Protein AF-A0A7S0UUW9-F1 (afdb_monomer)

Structure (mmCIF, N/CA/C/O backbone):
data_AF-A0A7S0UUW9-F1
#
_entry.id   AF-A0A7S0UUW9-F1
#
loop_
_atom_site.group_PDB
_atom_site.id
_atom_site.type_symbol
_atom_site.label_atom_id
_atom_site.label_alt_id
_atom_site.label_comp_id
_atom_site.label_asym_id
_atom_site.label_entity_id
_atom_site.label_seq_id
_atom_site.pdbx_PDB_ins_code
_atom_site.Cartn_x
_atom_site.Cartn_y
_atom_site.Cartn_z
_atom_site.occupancy
_atom_site.B_iso_or_equiv
_atom_site.auth_seq_id
_atom_site.auth_comp_id
_atom_site.auth_asym_id
_atom_site.auth_atom_id
_atom_site.pdbx_PDB_model_num
ATOM 1 N N . TYR A 1 1 ? 1.544 31.239 4.355 1.00 37.56 1 TYR A N 1
ATOM 2 C CA . TYR A 1 1 ? 2.385 31.680 5.484 1.00 37.56 1 TYR A CA 1
ATOM 3 C C . TYR A 1 1 ? 1.753 31.186 6.772 1.00 37.56 1 TYR A C 1
ATOM 5 O O . TYR A 1 1 ? 0.645 31.608 7.066 1.00 37.56 1 TYR A O 1
ATOM 13 N N . TYR A 1 2 ? 2.418 30.290 7.504 1.00 35.59 2 TYR A N 1
ATOM 14 C CA . TYR A 1 2 ? 2.000 29.888 8.852 1.00 35.59 2 TYR A CA 1
ATOM 15 C C . TYR A 1 2 ? 2.889 30.593 9.877 1.00 35.59 2 TYR A C 1
ATOM 17 O O . TYR A 1 2 ? 4.110 30.599 9.723 1.00 35.59 2 TYR A O 1
ATOM 25 N N . TYR A 1 3 ? 2.282 31.188 10.904 1.00 40.12 3 TYR A N 1
ATOM 26 C CA . TYR A 1 3 ? 3.002 31.758 12.041 1.00 40.12 3 TYR A CA 1
ATOM 27 C C . TYR A 1 3 ? 3.180 30.699 13.131 1.00 40.12 3 TYR A C 1
ATOM 29 O O . TYR A 1 3 ? 2.209 30.091 13.574 1.00 40.12 3 TYR A O 1
ATOM 37 N N . TYR A 1 4 ? 4.419 30.521 13.588 1.00 29.88 4 TYR A N 1
ATOM 38 C CA . TYR A 1 4 ? 4.715 29.851 14.853 1.00 29.88 4 TYR A CA 1
ATOM 39 C C . TYR A 1 4 ? 4.504 30.838 16.006 1.00 29.88 4 TYR A C 1
ATOM 41 O O . TYR A 1 4 ? 4.928 31.990 15.908 1.00 29.88 4 TYR A O 1
ATOM 49 N N . ASN A 1 5 ? 3.910 30.379 17.108 1.00 28.30 5 ASN A N 1
ATOM 50 C CA . ASN A 1 5 ? 3.877 31.112 18.373 1.00 28.30 5 ASN A CA 1
ATOM 51 C C . ASN A 1 5 ? 4.703 30.351 19.423 1.00 28.30 5 ASN A C 1
ATOM 53 O O . ASN A 1 5 ? 4.688 29.121 19.434 1.00 28.30 5 ASN A O 1
ATOM 57 N N . ASN A 1 6 ? 5.445 31.065 20.271 1.00 28.36 6 ASN A N 1
ATOM 58 C CA . ASN A 1 6 ? 6.408 30.482 21.208 1.00 28.36 6 ASN A CA 1
ATOM 59 C C . ASN A 1 6 ? 6.419 31.237 22.552 1.00 28.36 6 ASN A C 1
ATOM 61 O O . ASN A 1 6 ? 6.146 32.432 22.584 1.00 28.36 6 ASN A O 1
ATOM 65 N N . ASN A 1 7 ? 6.833 30.537 23.615 1.00 27.67 7 ASN A N 1
ATOM 66 C CA . ASN A 1 7 ? 7.051 30.991 24.996 1.00 27.67 7 ASN A CA 1
ATOM 67 C C . ASN A 1 7 ? 5.829 31.457 25.814 1.00 27.67 7 ASN A C 1
ATOM 69 O O . ASN A 1 7 ? 5.304 32.550 25.628 1.00 27.67 7 ASN A O 1
ATOM 73 N N . ASN A 1 8 ? 5.528 30.719 26.891 1.00 28.12 8 ASN A N 1
ATOM 74 C CA . ASN A 1 8 ? 6.041 31.082 28.226 1.00 28.12 8 ASN A CA 1
ATOM 75 C C . ASN A 1 8 ? 5.655 30.050 29.302 1.00 28.12 8 ASN A C 1
ATOM 77 O O . ASN A 1 8 ? 4.483 29.710 29.431 1.00 28.12 8 ASN A O 1
ATOM 81 N N . ASN A 1 9 ? 6.619 29.634 30.134 1.00 29.73 9 ASN A N 1
ATOM 82 C CA . ASN A 1 9 ? 6.590 29.925 31.578 1.00 29.73 9 ASN A CA 1
ATOM 83 C C . ASN A 1 9 ? 7.809 29.351 32.320 1.00 29.73 9 ASN A C 1
ATOM 85 O O . ASN A 1 9 ? 8.020 28.143 32.371 1.00 29.73 9 ASN A O 1
ATOM 89 N N . ASN A 1 10 ? 8.551 30.243 32.976 1.00 31.23 10 ASN A N 1
ATOM 90 C CA . ASN A 1 10 ? 9.491 29.943 34.055 1.00 31.23 10 ASN A CA 1
ATOM 91 C C . ASN A 1 10 ? 8.873 30.469 35.358 1.00 31.23 10 ASN A C 1
ATOM 93 O O . ASN A 1 10 ? 8.462 31.627 35.365 1.00 31.23 10 ASN A O 1
ATOM 97 N N . ASN A 1 11 ? 8.867 29.684 36.447 1.00 31.27 11 ASN A N 1
ATOM 98 C CA . ASN A 1 11 ? 9.181 30.198 37.794 1.00 31.27 11 ASN A CA 1
ATOM 99 C C . ASN A 1 11 ? 9.237 29.116 38.897 1.00 31.27 11 ASN A C 1
ATOM 101 O O . ASN A 1 11 ? 8.230 28.552 39.303 1.00 31.27 11 ASN A O 1
ATOM 105 N N . ASN A 1 12 ? 10.451 28.951 39.426 1.00 32.09 12 ASN A N 1
ATOM 106 C CA . ASN A 1 12 ? 10.837 28.989 40.843 1.00 32.09 12 ASN A CA 1
ATOM 107 C C . ASN A 1 12 ? 10.243 28.027 41.903 1.00 32.09 12 ASN A C 1
ATOM 109 O O . ASN A 1 12 ? 9.115 28.126 42.372 1.00 32.09 12 ASN A O 1
ATOM 113 N N . ASN A 1 13 ? 11.179 27.212 42.393 1.00 32.28 13 ASN A N 1
ATOM 114 C CA . ASN A 1 13 ? 11.311 26.523 43.681 1.00 32.28 13 ASN A CA 1
ATOM 115 C C . ASN A 1 13 ? 10.876 27.314 44.946 1.00 32.28 13 ASN A C 1
ATOM 117 O O . ASN A 1 13 ? 11.341 28.439 45.114 1.00 32.28 13 ASN A O 1
ATOM 121 N N . ALA A 1 14 ? 10.114 26.679 45.864 1.00 27.72 14 ALA A N 1
ATOM 122 C CA . ALA A 1 14 ? 10.427 26.524 47.313 1.00 27.72 14 ALA A CA 1
ATOM 123 C C . ALA A 1 14 ? 9.200 26.193 48.214 1.00 27.72 14 ALA A C 1
ATOM 125 O O . ALA A 1 14 ? 8.445 27.095 48.564 1.00 27.72 14 ALA A O 1
ATOM 126 N N . ASN A 1 15 ? 9.048 24.930 48.658 1.00 33.88 15 ASN A N 1
ATOM 127 C CA . ASN A 1 15 ? 8.848 24.508 50.072 1.00 33.88 15 ASN A CA 1
ATOM 128 C C . ASN A 1 15 ? 8.389 23.036 50.226 1.00 33.88 15 ASN A C 1
ATOM 130 O O . ASN A 1 15 ? 7.527 22.547 49.504 1.00 33.88 15 ASN A O 1
ATOM 134 N N . LYS A 1 16 ? 8.945 22.360 51.240 1.00 32.38 16 LYS A N 1
ATOM 135 C CA . LYS A 1 16 ? 8.549 21.053 51.824 1.00 32.38 16 LYS A CA 1
ATOM 136 C C . LYS A 1 16 ? 8.194 21.306 53.309 1.00 32.38 16 LYS A C 1
ATOM 138 O O . LYS A 1 16 ? 8.675 22.321 53.816 1.00 32.38 16 LYS A O 1
ATOM 143 N N . PRO A 1 17 ? 7.420 20.459 54.034 1.00 38.81 17 PRO A N 1
ATOM 144 C CA . PRO A 1 17 ? 7.710 19.025 54.267 1.00 38.81 17 PRO A CA 1
ATOM 145 C C . PRO A 1 17 ? 6.399 18.167 54.356 1.00 38.81 17 PRO A C 1
ATOM 147 O O . PRO A 1 17 ? 5.409 18.591 53.779 1.00 38.81 17 PRO A O 1
ATOM 150 N N . ASN A 1 18 ? 6.252 16.976 54.976 1.00 29.27 18 ASN A N 1
ATOM 151 C CA . ASN A 1 18 ? 7.146 16.021 55.669 1.00 29.27 18 ASN A CA 1
ATOM 152 C C . ASN A 1 18 ? 6.531 14.590 55.681 1.00 29.27 18 ASN A C 1
ATOM 154 O O . ASN A 1 18 ? 5.312 14.520 55.697 1.00 29.27 18 ASN A O 1
ATOM 158 N N . ILE A 1 19 ? 7.353 13.526 55.826 1.00 29.61 19 ILE A N 1
ATOM 159 C CA . ILE A 1 19 ? 7.057 12.182 56.436 1.00 29.61 19 ILE A CA 1
ATOM 160 C C . ILE A 1 19 ? 5.853 11.367 55.849 1.00 29.61 19 ILE A C 1
ATOM 162 O O . ILE A 1 19 ? 4.766 11.877 55.650 1.00 29.61 19 ILE A O 1
ATOM 166 N N . SER A 1 20 ? 5.939 10.062 55.548 1.00 33.91 20 SER A N 1
ATOM 167 C CA . SER A 1 20 ? 6.608 8.995 56.308 1.00 33.91 20 SER A CA 1
ATOM 168 C C . SER A 1 20 ? 7.211 7.861 55.466 1.00 33.91 20 SER A C 1
ATOM 170 O O . SER A 1 20 ? 6.876 7.659 54.302 1.00 33.91 20 SER A O 1
ATOM 172 N N . SER A 1 21 ? 8.098 7.113 56.116 1.00 32.97 21 SER A N 1
ATOM 173 C CA . SER A 1 21 ? 8.891 5.998 55.599 1.00 32.97 21 SER A CA 1
ATOM 174 C C . SER A 1 21 ? 8.103 4.689 55.483 1.00 32.97 21 SER A C 1
ATOM 176 O O . SER A 1 21 ? 7.221 4.424 56.295 1.00 32.97 21 SER A O 1
ATOM 178 N N . ASN A 1 22 ? 8.558 3.792 54.604 1.00 31.50 22 ASN A N 1
ATOM 179 C CA . ASN A 1 22 ? 8.770 2.399 55.008 1.00 31.50 22 ASN A CA 1
ATOM 180 C C . ASN A 1 22 ? 9.865 1.739 54.160 1.00 31.50 22 ASN A C 1
ATOM 182 O O . ASN A 1 22 ? 9.766 1.656 52.939 1.00 31.50 22 ASN A O 1
ATOM 186 N N . THR A 1 23 ? 10.915 1.278 54.838 1.00 28.50 23 THR A N 1
ATOM 187 C CA . THR A 1 23 ? 12.056 0.577 54.244 1.00 28.50 23 THR A CA 1
ATOM 188 C C . THR A 1 23 ? 11.936 -0.906 54.548 1.00 28.50 23 THR A C 1
ATOM 190 O O . THR A 1 23 ? 11.990 -1.280 55.717 1.00 28.50 23 THR A O 1
ATOM 193 N N . THR A 1 24 ? 11.915 -1.747 53.514 1.00 33.31 24 THR A N 1
ATOM 194 C CA . THR A 1 24 ? 12.278 -3.163 53.660 1.00 33.31 24 THR A CA 1
ATOM 195 C C . THR A 1 24 ? 13.060 -3.611 52.430 1.00 33.31 24 THR A C 1
ATOM 197 O O . THR A 1 24 ? 12.481 -3.969 51.408 1.00 33.31 24 THR A O 1
ATOM 200 N N . GLN A 1 25 ? 14.391 -3.592 52.516 1.00 31.45 25 GLN A N 1
ATOM 201 C CA . GLN A 1 25 ? 15.230 -4.364 51.601 1.00 31.45 25 GLN A CA 1
ATOM 202 C C . GLN A 1 25 ? 15.338 -5.792 52.143 1.00 31.45 25 GLN A C 1
ATOM 204 O O . GLN A 1 25 ? 15.752 -5.989 53.283 1.00 31.45 25 GLN A O 1
ATOM 209 N N . SER A 1 26 ? 14.990 -6.782 51.323 1.00 30.89 26 SER A N 1
ATOM 210 C CA . SER A 1 26 ? 15.364 -8.181 51.537 1.00 30.89 26 SER A CA 1
ATOM 211 C C . SER A 1 26 ? 15.716 -8.813 50.193 1.00 30.89 26 SER A C 1
ATOM 213 O O . SER A 1 26 ? 15.121 -8.491 49.165 1.00 30.89 26 SER A O 1
ATOM 215 N N . THR A 1 27 ? 16.749 -9.647 50.191 1.00 36.72 27 THR A N 1
ATOM 216 C CA . THR A 1 27 ? 17.516 -10.040 49.004 1.00 36.72 27 THR A CA 1
ATOM 217 C C . THR A 1 27 ? 17.098 -11.399 48.442 1.00 36.72 27 THR A C 1
ATOM 219 O O . THR A 1 27 ? 17.323 -12.406 49.111 1.00 36.72 27 THR A O 1
ATOM 222 N N . ALA A 1 28 ? 16.626 -11.455 47.189 1.00 31.52 28 ALA A N 1
ATOM 223 C CA . ALA A 1 28 ? 16.735 -12.645 46.328 1.00 31.52 28 ALA A CA 1
ATOM 224 C C . ALA A 1 28 ? 16.484 -12.321 44.835 1.00 31.52 28 ALA A C 1
ATOM 226 O O . ALA A 1 28 ? 15.397 -11.893 44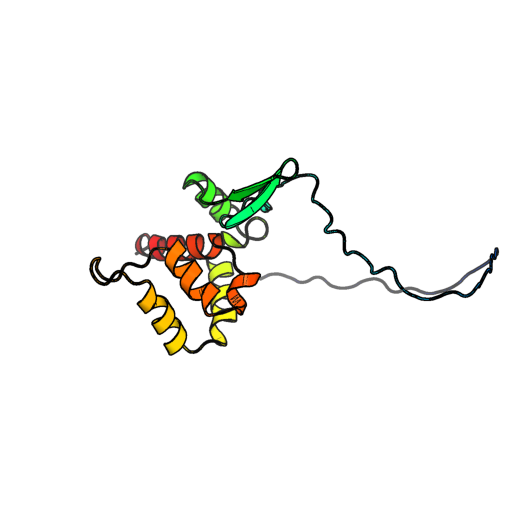.476 1.00 31.52 28 ALA A O 1
ATOM 227 N N . SER A 1 29 ? 17.506 -12.573 44.006 1.00 39.41 29 SER A N 1
ATOM 228 C CA . SER A 1 29 ? 17.546 -12.854 42.551 1.00 39.41 29 SER A CA 1
ATOM 229 C C . SER A 1 29 ? 16.595 -12.161 41.538 1.00 39.41 29 SER A C 1
ATOM 231 O O . SER A 1 29 ? 15.376 -12.260 41.646 1.00 39.41 29 SER A O 1
ATOM 233 N N . PRO A 1 30 ? 17.133 -11.600 40.430 1.00 52.00 30 PRO A N 1
ATOM 234 C CA . PRO A 1 30 ? 16.336 -11.030 39.346 1.00 52.00 30 PRO A CA 1
ATOM 235 C C . PRO A 1 30 ? 15.947 -12.086 38.298 1.00 52.00 30 PRO A C 1
ATOM 237 O O . PRO A 1 30 ? 16.818 -12.648 37.638 1.00 52.00 30 PRO A O 1
ATOM 240 N N . ASN A 1 31 ? 14.647 -12.324 38.105 1.00 47.53 31 ASN A N 1
ATOM 241 C CA . ASN A 1 31 ? 14.080 -12.736 36.813 1.00 47.53 31 ASN A CA 1
ATOM 242 C C . ASN A 1 31 ? 12.547 -12.780 36.873 1.00 47.53 31 ASN A C 1
ATOM 244 O O . ASN A 1 31 ? 11.946 -13.794 37.219 1.00 47.53 31 ASN A O 1
ATOM 248 N N . LEU A 1 32 ? 11.914 -11.693 36.449 1.00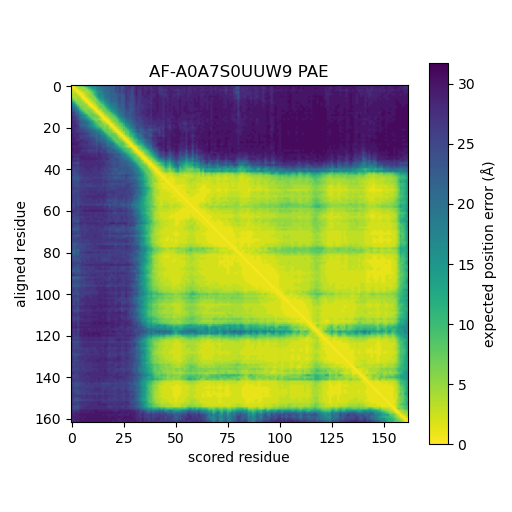 41.19 32 LEU A N 1
ATOM 249 C CA . LEU A 1 32 ? 10.640 -11.782 35.751 1.00 41.19 32 LEU A CA 1
ATOM 250 C C . LEU A 1 32 ? 10.673 -10.690 34.691 1.00 41.19 32 LEU A C 1
ATOM 252 O O . LEU A 1 32 ? 10.694 -9.507 35.022 1.00 41.19 32 LEU A O 1
ATOM 256 N N . ALA A 1 33 ? 10.806 -11.097 33.429 1.00 42.41 33 ALA A N 1
ATOM 257 C CA . ALA A 1 33 ? 10.842 -10.157 32.323 1.00 42.41 33 ALA A CA 1
ATOM 258 C C . ALA A 1 33 ? 9.582 -9.288 32.362 1.00 42.41 33 ALA A C 1
ATOM 260 O O . ALA A 1 33 ? 8.480 -9.806 32.571 1.00 42.41 33 ALA A O 1
ATOM 261 N N . GLU A 1 34 ? 9.745 -7.989 32.116 1.00 45.12 34 GLU A N 1
ATOM 262 C CA . GLU A 1 34 ? 8.634 -7.128 31.734 1.00 45.12 34 GLU A CA 1
ATOM 263 C C . GLU A 1 34 ? 8.073 -7.679 30.423 1.00 45.12 34 GLU A C 1
ATOM 265 O O . GLU A 1 34 ? 8.543 -7.366 29.330 1.00 45.12 34 GLU A O 1
ATOM 270 N N . SER A 1 35 ? 7.084 -8.565 30.547 1.00 44.75 35 SER A N 1
ATOM 271 C CA . SER A 1 35 ? 6.220 -8.929 29.441 1.00 44.75 35 SER A CA 1
ATOM 272 C C . SER A 1 35 ? 5.553 -7.635 29.014 1.00 44.75 35 SER A C 1
ATOM 274 O O . SER A 1 35 ? 4.660 -7.133 29.701 1.00 44.75 35 SER A O 1
ATOM 276 N N . THR A 1 36 ? 6.039 -7.066 27.913 1.00 44.94 36 THR A N 1
ATOM 277 C CA . THR A 1 36 ? 5.457 -5.911 27.239 1.00 44.94 36 THR A CA 1
ATOM 278 C C . THR A 1 36 ? 4.134 -6.349 26.630 1.00 44.94 36 THR A C 1
ATOM 280 O O . THR A 1 36 ? 4.001 -6.560 25.425 1.00 44.94 36 THR A O 1
ATOM 283 N N . ALA A 1 37 ? 3.151 -6.538 27.513 1.00 50.38 37 ALA A N 1
ATOM 284 C CA . ALA A 1 37 ? 1.783 -6.853 27.180 1.00 50.38 37 ALA A CA 1
ATOM 285 C C . ALA A 1 37 ? 1.279 -5.737 26.268 1.00 50.38 37 ALA A C 1
ATOM 287 O O . ALA A 1 37 ? 0.991 -4.628 26.719 1.00 50.38 37 ALA A O 1
ATOM 288 N N . GLN A 1 38 ? 1.246 -6.044 24.970 1.00 49.38 38 GLN A N 1
ATOM 289 C CA . GLN A 1 38 ? 0.691 -5.196 23.928 1.00 49.38 38 GLN A CA 1
ATOM 290 C C . GLN A 1 38 ? -0.689 -4.754 24.409 1.00 49.38 38 GLN A C 1
ATOM 292 O O . GLN A 1 38 ? -1.572 -5.596 24.590 1.00 49.38 38 GLN A O 1
ATOM 297 N N . VAL A 1 39 ? -0.849 -3.460 24.701 1.00 56.88 39 VAL A N 1
ATOM 298 C CA . VAL A 1 39 ? -2.098 -2.926 25.249 1.00 56.88 39 VAL A CA 1
ATOM 299 C C . VAL A 1 39 ? -3.163 -3.107 24.179 1.00 56.88 39 VAL A C 1
ATOM 301 O O . VAL A 1 39 ? -3.208 -2.361 23.202 1.00 56.88 39 VAL A O 1
ATOM 304 N N . GLN A 1 40 ? -3.988 -4.142 24.334 1.00 61.12 40 GLN A N 1
ATOM 305 C CA . GLN A 1 40 ? -4.990 -4.486 23.340 1.00 61.12 40 GLN A CA 1
ATOM 306 C C . GLN A 1 40 ? -6.024 -3.361 23.291 1.00 61.12 40 GLN A C 1
ATOM 308 O O . GLN A 1 40 ? -6.759 -3.130 24.253 1.00 61.12 40 GLN A O 1
ATOM 313 N N . LYS A 1 41 ? -6.038 -2.625 22.174 1.00 69.88 41 LYS A N 1
ATOM 314 C CA . LYS A 1 41 ? -6.945 -1.498 21.958 1.00 69.88 41 LYS A CA 1
ATOM 315 C C . LYS A 1 41 ? -8.386 -2.009 22.050 1.00 69.88 41 LYS A C 1
ATOM 317 O O . LYS A 1 41 ? -8.798 -2.847 21.255 1.00 69.88 41 LYS A O 1
ATOM 322 N N . LEU A 1 42 ? -9.134 -1.531 23.046 1.00 73.50 42 LEU A N 1
ATOM 323 C CA . LEU A 1 42 ? -10.476 -2.044 23.356 1.00 73.50 42 LEU A CA 1
ATOM 324 C C . LEU A 1 42 ? -11.524 -1.665 22.293 1.00 73.50 42 LEU A C 1
ATOM 326 O O . LEU A 1 42 ? -12.532 -2.352 22.150 1.00 73.50 42 LEU A O 1
ATOM 330 N N . TYR A 1 43 ? -11.273 -0.585 21.550 1.00 82.75 43 TYR A N 1
ATOM 331 C CA . TYR A 1 43 ? -12.142 -0.068 20.497 1.00 82.75 43 TYR A CA 1
ATOM 332 C C . TYR A 1 43 ? -11.338 0.169 19.219 1.00 82.75 43 TYR A C 1
ATOM 334 O O . TYR A 1 43 ? -10.279 0.797 19.260 1.00 82.75 43 TYR A O 1
ATOM 342 N N . VAL A 1 44 ? -11.864 -0.322 18.098 1.00 87.94 44 VAL A N 1
ATOM 343 C CA . VAL A 1 44 ? -11.343 -0.049 16.755 1.00 87.94 44 VAL A CA 1
ATOM 344 C C . VAL A 1 44 ? -11.966 1.258 16.264 1.00 87.94 44 VAL A C 1
ATOM 346 O O . VAL A 1 44 ? -13.190 1.389 16.232 1.00 87.94 44 VAL A O 1
ATOM 349 N N . ASN A 1 45 ? -11.124 2.217 15.899 1.00 90.69 45 ASN A N 1
ATOM 350 C CA . ASN A 1 45 ? -11.503 3.475 15.267 1.00 90.69 45 ASN A C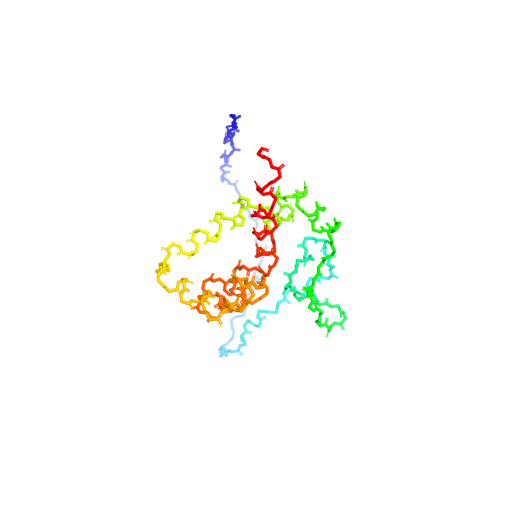A 1
ATOM 351 C C . ASN A 1 45 ? -11.400 3.334 13.744 1.00 90.69 45 ASN A C 1
ATOM 353 O O . ASN A 1 45 ? -10.673 2.484 13.238 1.00 90.69 45 ASN A O 1
ATOM 357 N N . GLU A 1 46 ? -12.048 4.232 13.003 1.00 92.19 46 GLU A N 1
ATOM 358 C CA . GLU A 1 46 ? -11.912 4.306 11.539 1.00 92.19 46 GLU A CA 1
ATOM 359 C C . GLU A 1 46 ? -10.450 4.460 11.074 1.00 92.19 46 GLU A C 1
ATOM 361 O O . GLU A 1 46 ? -10.071 3.879 10.065 1.00 92.19 46 GLU A O 1
ATOM 366 N N . GLU A 1 47 ? -9.612 5.159 11.845 1.00 91.62 47 GLU A N 1
ATOM 367 C CA . GLU A 1 47 ? -8.176 5.364 11.581 1.00 91.62 47 GLU A CA 1
ATOM 368 C C . GLU A 1 47 ? -7.351 4.061 11.633 1.00 91.62 47 GLU A C 1
ATOM 370 O O . GLU A 1 47 ? -6.271 3.999 11.051 1.00 91.62 47 GLU A O 1
ATOM 375 N N . ASP A 1 48 ? -7.861 3.008 12.288 1.00 89.75 48 ASP A N 1
ATOM 376 C CA . ASP A 1 48 ? -7.230 1.680 12.310 1.00 89.75 48 ASP A CA 1
ATOM 377 C C . ASP A 1 48 ? -7.608 0.832 11.072 1.00 89.75 48 ASP A C 1
ATOM 379 O O . ASP A 1 48 ? -7.042 -0.240 10.854 1.00 89.75 48 ASP A O 1
ATOM 383 N N . LEU A 1 49 ? -8.590 1.266 10.268 1.00 93.56 49 LEU A N 1
ATOM 384 C CA . LEU A 1 49 ? -9.166 0.485 9.166 1.00 93.56 49 LEU A CA 1
ATOM 385 C C . LEU A 1 49 ? -8.408 0.698 7.848 1.00 93.56 49 LEU A C 1
ATOM 387 O O . LEU A 1 49 ? -8.956 1.178 6.857 1.00 93.56 49 LEU A O 1
ATOM 391 N N . VAL A 1 50 ? -7.126 0.335 7.834 1.00 94.38 50 VAL A N 1
ATOM 392 C CA . VAL A 1 50 ? -6.224 0.524 6.687 1.00 94.38 50 VAL A CA 1
ATOM 393 C C . VAL A 1 50 ? -6.030 -0.790 5.917 1.00 94.38 50 VAL A C 1
ATOM 395 O O . VAL A 1 50 ? -5.843 -1.855 6.497 1.00 94.38 50 VAL A O 1
ATOM 398 N N . VAL A 1 51 ? -6.060 -0.738 4.581 1.00 96.31 51 VAL A N 1
ATOM 399 C CA . VAL A 1 51 ? -5.919 -1.944 3.736 1.00 96.31 51 VAL A CA 1
ATOM 400 C C . VAL A 1 51 ? -4.530 -2.573 3.911 1.00 96.31 51 VAL A C 1
ATOM 402 O O . VAL A 1 51 ? -3.501 -1.916 3.735 1.00 96.31 51 VAL A O 1
ATOM 405 N N . GLY A 1 52 ? -4.507 -3.868 4.221 1.00 93.19 52 GLY A N 1
ATOM 406 C CA . GLY A 1 52 ? -3.320 -4.633 4.600 1.00 93.19 52 GLY A CA 1
ATOM 407 C C . GLY A 1 52 ? -3.117 -4.796 6.110 1.00 93.19 52 GLY A C 1
ATOM 408 O O . GLY A 1 52 ? -2.319 -5.647 6.494 1.00 93.19 52 GLY A O 1
ATOM 409 N N . GLU A 1 53 ? -3.837 -4.049 6.953 1.00 92.00 53 GLU A N 1
ATOM 410 C CA . GLU A 1 53 ? -3.781 -4.215 8.411 1.00 92.00 53 GLU A CA 1
ATOM 411 C C . GLU A 1 53 ? -4.618 -5.401 8.902 1.00 92.00 53 GLU A C 1
ATOM 413 O O . GLU A 1 53 ? -5.572 -5.843 8.252 1.00 92.00 53 GLU A O 1
ATOM 418 N N . VAL A 1 54 ? -4.267 -5.906 10.088 1.00 91.94 54 VAL A N 1
ATOM 419 C CA . VAL A 1 54 ? -5.002 -6.975 10.776 1.00 91.94 54 VAL A CA 1
ATOM 420 C C . VAL A 1 54 ? -5.665 -6.420 12.032 1.00 91.94 54 VAL A C 1
ATOM 422 O O . VAL A 1 54 ? -4.998 -6.151 13.030 1.00 91.94 54 VAL A O 1
ATOM 425 N N . ILE A 1 55 ? -6.994 -6.315 12.017 1.00 92.06 55 ILE A N 1
ATOM 426 C CA . ILE A 1 55 ? -7.767 -5.910 13.198 1.00 92.06 55 ILE A CA 1
ATOM 427 C C . ILE A 1 55 ? -8.084 -7.118 14.087 1.00 92.06 55 ILE A C 1
ATOM 429 O O . ILE A 1 55 ? -8.384 -8.209 13.598 1.00 92.06 55 ILE A O 1
ATOM 433 N N . LEU A 1 56 ? -8.033 -6.928 15.408 1.00 90.56 56 LEU A N 1
ATOM 434 C CA . LEU A 1 56 ? -8.354 -7.961 16.396 1.00 90.56 56 LEU A CA 1
ATOM 435 C C . LEU A 1 56 ? -9.767 -7.754 16.946 1.00 90.56 56 LEU A C 1
ATOM 437 O O . LEU A 1 56 ? -10.025 -6.788 17.658 1.00 90.56 56 LEU A O 1
ATOM 441 N N . VAL A 1 57 ? -10.670 -8.698 16.674 1.00 88.50 57 VAL A N 1
ATOM 442 C CA . VAL A 1 57 ? -12.060 -8.670 17.154 1.00 88.50 57 VAL A CA 1
ATOM 443 C C . VAL A 1 57 ? -12.366 -9.996 17.850 1.00 88.50 57 VAL A C 1
ATOM 445 O O . VAL A 1 57 ? -12.230 -11.061 17.253 1.00 88.50 57 VAL A O 1
ATOM 448 N N . PHE A 1 58 ? -12.729 -9.954 19.137 1.00 88.62 58 PHE A N 1
ATOM 449 C CA . PHE A 1 58 ? -12.955 -11.141 19.986 1.00 88.62 58 PHE A CA 1
ATOM 450 C C . PHE A 1 58 ? -11.836 -12.203 19.894 1.00 88.62 58 PHE A C 1
ATOM 452 O O . PHE A 1 58 ? -12.095 -13.394 19.723 1.00 88.62 58 PHE A O 1
ATOM 459 N N . ASN A 1 59 ? -10.578 -11.754 19.992 1.00 87.50 59 ASN A N 1
ATOM 460 C CA . ASN A 1 59 ? -9.369 -12.582 19.870 1.00 87.50 59 ASN A CA 1
ATOM 461 C C . ASN A 1 59 ? -9.236 -13.342 18.528 1.00 87.50 59 ASN A C 1
ATOM 463 O O . ASN A 1 59 ? -8.600 -14.393 18.454 1.00 87.50 59 ASN A O 1
ATOM 467 N N . ARG A 1 60 ? -9.835 -12.813 17.454 1.00 91.69 60 ARG A N 1
ATOM 468 C CA . ARG A 1 60 ? -9.665 -13.276 16.071 1.00 91.69 60 ARG A CA 1
ATOM 469 C C . ARG A 1 60 ? -9.080 -12.139 15.239 1.00 91.69 60 ARG A C 1
ATOM 471 O O . ARG A 1 60 ? -9.558 -11.011 15.334 1.00 91.69 60 ARG A O 1
ATOM 478 N N . GLY A 1 61 ? -8.047 -12.435 14.455 1.00 92.44 61 GLY A N 1
ATOM 479 C CA . GLY A 1 61 ? -7.464 -11.491 13.503 1.00 92.44 61 GLY A CA 1
ATOM 480 C C . GLY A 1 61 ? -8.211 -11.518 12.175 1.00 92.44 61 GLY A C 1
ATOM 481 O O . GLY A 1 61 ? -8.425 -12.595 11.621 1.00 92.44 61 GLY A O 1
ATOM 482 N N . PHE A 1 62 ? -8.579 -10.345 11.670 1.00 94.38 62 PHE A N 1
ATOM 483 C CA . PHE A 1 62 ? -9.184 -10.158 10.355 1.00 94.38 62 PHE A CA 1
ATOM 484 C C . PHE A 1 62 ? -8.280 -9.254 9.520 1.00 94.38 62 PHE A C 1
ATOM 486 O O . PHE A 1 62 ? -8.045 -8.107 9.894 1.00 94.38 62 PHE A O 1
ATOM 493 N N . LEU A 1 63 ? -7.765 -9.780 8.407 1.00 94.38 63 LEU A N 1
ATOM 494 C CA . LEU A 1 63 ? -7.002 -9.007 7.431 1.00 94.38 63 LEU A CA 1
ATOM 495 C C . LEU A 1 63 ? -7.961 -8.145 6.603 1.00 94.38 63 LEU A C 1
ATOM 497 O O . LEU A 1 63 ? -8.908 -8.661 6.009 1.00 94.38 63 LEU A O 1
ATOM 501 N N . LEU A 1 64 ? -7.691 -6.846 6.532 1.00 95.25 64 LEU A N 1
ATOM 502 C CA . LEU A 1 64 ? -8.403 -5.920 5.657 1.00 95.25 64 LEU A CA 1
ATOM 503 C C . LEU A 1 64 ? -7.823 -6.032 4.239 1.00 95.25 64 LEU A C 1
ATOM 505 O O . LEU A 1 64 ? -6.916 -5.289 3.872 1.00 95.25 64 LEU A O 1
ATOM 509 N N . GLU A 1 65 ? -8.284 -7.014 3.459 1.00 93.81 65 GLU A N 1
ATOM 510 C CA . GLU A 1 65 ? -7.678 -7.342 2.155 1.00 93.81 65 GLU A CA 1
ATOM 511 C C . GLU A 1 65 ? -7.860 -6.267 1.075 1.00 93.81 65 GLU A C 1
ATOM 513 O O . GLU A 1 65 ? -6.968 -6.092 0.238 1.00 93.81 65 GLU A O 1
ATOM 518 N N . GLU A 1 66 ? -9.021 -5.605 1.061 1.00 94.56 66 GLU A N 1
ATOM 519 C CA . GLU A 1 66 ? -9.460 -4.611 0.071 1.00 94.56 66 GLU A CA 1
ATOM 520 C C . GLU A 1 66 ? -10.437 -3.613 0.718 1.00 94.56 66 GLU A C 1
ATOM 522 O O . GLU A 1 66 ? -10.965 -3.857 1.803 1.00 94.56 66 GLU A O 1
ATOM 527 N N . ALA A 1 67 ? -10.678 -2.488 0.045 1.00 94.62 67 ALA A N 1
ATOM 528 C CA . ALA A 1 67 ? -11.699 -1.500 0.391 1.00 94.62 67 ALA A CA 1
ATOM 529 C C . ALA A 1 67 ? -12.416 -1.060 -0.893 1.00 94.62 67 ALA A C 1
ATOM 531 O O . ALA A 1 67 ? -11.809 -1.072 -1.966 1.00 94.62 67 ALA A O 1
ATOM 532 N N . ASP A 1 68 ? -13.691 -0.676 -0.796 1.00 95.81 68 ASP A N 1
ATOM 533 C CA . ASP A 1 68 ? -14.433 -0.168 -1.954 1.00 95.81 68 ASP A CA 1
ATOM 534 C C . ASP A 1 68 ? -13.992 1.254 -2.362 1.00 95.81 68 ASP A C 1
ATOM 536 O O . ASP A 1 68 ? -13.363 1.991 -1.595 1.00 95.81 68 ASP A O 1
ATOM 540 N N . ASP A 1 69 ? -14.329 1.656 -3.591 1.00 94.38 69 ASP A N 1
ATOM 541 C CA . ASP A 1 69 ? -13.952 2.964 -4.145 1.00 94.38 69 ASP A CA 1
ATOM 542 C C . ASP A 1 69 ? -14.480 4.158 -3.336 1.00 94.38 69 ASP A C 1
ATOM 544 O O . ASP A 1 69 ? -13.822 5.202 -3.282 1.00 94.38 69 ASP A O 1
ATOM 548 N N . SER A 1 70 ? -15.648 4.021 -2.701 1.00 95.31 70 SER A N 1
ATOM 549 C CA . SER A 1 70 ? -16.248 5.072 -1.870 1.00 95.31 70 SER A CA 1
ATOM 550 C C . SER A 1 70 ? -15.468 5.258 -0.568 1.00 95.31 70 SER A C 1
ATOM 552 O O . SER A 1 70 ? -15.233 6.388 -0.148 1.00 95.31 70 SER A O 1
ATOM 554 N N . THR A 1 71 ? -15.022 4.158 0.037 1.00 95.81 71 THR A N 1
ATOM 555 C CA . THR A 1 71 ? -14.206 4.111 1.254 1.00 95.81 71 THR A CA 1
ATOM 556 C C . THR A 1 71 ? -12.821 4.688 0.991 1.00 95.81 71 THR A C 1
ATOM 558 O O . THR A 1 71 ? -12.365 5.551 1.740 1.00 95.81 71 THR A O 1
ATOM 561 N N . LEU A 1 72 ? -12.182 4.287 -0.114 1.00 95.62 72 LEU A N 1
ATOM 562 C CA . LEU A 1 72 ? -10.907 4.860 -0.550 1.00 95.62 72 LEU A CA 1
ATOM 563 C C . LEU A 1 72 ? -11.042 6.368 -0.797 1.00 95.62 72 LEU A C 1
ATOM 565 O O . LEU A 1 72 ? -10.278 7.144 -0.233 1.00 95.62 72 LEU A O 1
ATOM 569 N N . SER A 1 73 ? -12.074 6.798 -1.531 1.00 95.19 73 SER A N 1
ATOM 570 C CA . SER A 1 73 ? -12.308 8.225 -1.791 1.00 95.19 73 SER A CA 1
ATOM 571 C C . SER A 1 73 ? -12.649 9.014 -0.519 1.00 95.19 73 SER A C 1
ATOM 573 O O . SER A 1 73 ? -12.288 10.183 -0.406 1.00 95.19 73 SER A O 1
ATOM 575 N N . TYR A 1 74 ? -13.328 8.415 0.463 1.00 95.62 74 TYR A N 1
ATOM 576 C CA . TYR A 1 74 ? -13.563 9.041 1.770 1.00 95.62 74 TYR A CA 1
ATOM 577 C C . TYR A 1 74 ? -12.247 9.275 2.525 1.00 95.62 74 TYR A C 1
ATOM 579 O O . TYR A 1 74 ? -12.016 10.381 3.018 1.00 95.62 74 TYR A O 1
ATOM 587 N N . MET A 1 75 ? -11.369 8.269 2.570 1.00 96.06 75 MET A N 1
ATOM 588 C CA . MET A 1 75 ? -10.062 8.375 3.224 1.00 96.06 75 MET A CA 1
ATOM 589 C C . MET A 1 75 ? -9.157 9.395 2.517 1.00 96.06 75 MET A C 1
ATOM 591 O O . MET A 1 75 ? -8.562 10.240 3.183 1.00 96.06 75 MET A O 1
ATOM 595 N N . GLU A 1 76 ? -9.120 9.374 1.179 1.00 95.06 76 GLU A N 1
ATOM 596 C CA . GLU A 1 76 ? -8.383 10.327 0.332 1.00 95.06 76 GLU A CA 1
ATOM 597 C C . GLU A 1 76 ? -8.841 11.779 0.571 1.00 95.06 76 GLU A C 1
ATOM 599 O O . GLU A 1 76 ? -8.010 12.669 0.735 1.00 95.06 76 GLU A O 1
ATOM 604 N N . ASN A 1 77 ? -10.155 12.024 0.656 1.00 94.31 77 ASN A N 1
ATOM 605 C CA . ASN A 1 77 ? -10.710 13.361 0.915 1.00 94.31 77 ASN A CA 1
ATOM 606 C C . ASN A 1 77 ? -10.474 13.861 2.351 1.00 94.31 77 ASN A C 1
ATOM 608 O O . ASN A 1 77 ? -10.427 15.070 2.578 1.00 94.31 77 ASN A O 1
ATOM 612 N N . ALA A 1 78 ? -10.373 12.956 3.328 1.00 94.38 78 ALA A N 1
ATOM 613 C CA . ALA A 1 78 ? -10.120 13.310 4.722 1.00 94.38 78 ALA A CA 1
ATOM 614 C C . ALA A 1 78 ? -8.622 13.530 5.021 1.00 94.38 78 ALA A C 1
ATOM 616 O O . ALA A 1 78 ? -8.297 14.390 5.840 1.00 94.38 78 ALA A O 1
ATOM 617 N N . GLY A 1 79 ? -7.727 12.799 4.343 1.00 90.44 79 GLY A N 1
ATOM 618 C CA . GLY A 1 79 ? -6.283 13.056 4.299 1.00 90.44 79 GLY A CA 1
ATOM 619 C C . GLY A 1 79 ? -5.569 13.108 5.658 1.00 90.44 79 GLY A C 1
ATOM 620 O O . GLY A 1 79 ? -6.001 12.525 6.654 1.00 90.44 79 GLY A O 1
ATOM 621 N N . VAL A 1 80 ? -4.430 13.805 5.707 1.00 88.94 80 VAL A N 1
ATOM 622 C CA . VAL A 1 80 ? -3.634 14.021 6.933 1.00 88.94 80 VAL A CA 1
ATOM 623 C C . VAL A 1 80 ? -4.359 15.001 7.882 1.00 88.94 80 VAL A C 1
ATOM 625 O O . VAL A 1 80 ? -4.808 16.052 7.428 1.00 88.94 80 VAL A O 1
ATOM 628 N N . PRO A 1 81 ? -4.432 14.741 9.207 1.00 92.12 81 PRO A N 1
ATOM 629 C CA . PRO A 1 81 ? -3.749 13.678 9.954 1.00 92.12 81 PRO A CA 1
ATOM 630 C C . PRO A 1 81 ? -4.522 12.357 10.073 1.00 92.12 81 PRO A C 1
ATOM 632 O O . PRO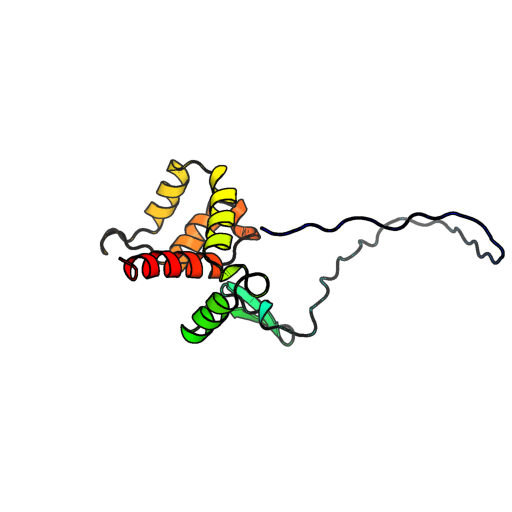 A 1 81 ? -3.967 11.408 10.615 1.00 92.12 81 PRO A O 1
ATOM 635 N N . LYS A 1 82 ? -5.771 12.294 9.601 1.00 94.25 82 LYS A N 1
ATOM 636 C CA . LYS A 1 82 ? -6.711 11.199 9.882 1.00 94.25 82 LYS A CA 1
ATOM 637 C C . LYS A 1 82 ? -6.360 9.893 9.159 1.00 94.25 82 LYS A C 1
ATOM 639 O O . LYS A 1 82 ? -6.332 8.831 9.767 1.00 94.25 82 LYS A O 1
ATOM 644 N N . PHE A 1 83 ? -6.047 9.982 7.868 1.00 95.94 83 PHE A N 1
ATOM 645 C CA . PHE A 1 83 ? -5.666 8.855 7.016 1.00 95.94 83 PHE A CA 1
ATOM 646 C C . PHE A 1 83 ? -4.361 9.174 6.271 1.00 95.94 83 PHE A C 1
ATOM 648 O O . PHE A 1 83 ? -4.377 9.435 5.067 1.00 95.94 83 PHE A O 1
ATOM 655 N N . PRO A 1 84 ? -3.197 9.163 6.951 1.00 94.69 84 PRO A N 1
ATOM 656 C CA . PRO A 1 84 ? -1.923 9.527 6.327 1.00 94.69 84 PRO A CA 1
ATOM 657 C C . PRO A 1 84 ? -1.554 8.608 5.155 1.00 94.69 84 PRO A C 1
ATOM 659 O O . PRO A 1 84 ? -0.939 9.051 4.191 1.00 94.69 84 PRO A O 1
ATOM 662 N N . TRP A 1 85 ? -1.976 7.342 5.195 1.00 96.00 85 TRP A N 1
ATOM 663 C CA . TRP A 1 85 ? -1.742 6.393 4.108 1.00 96.00 85 TRP A CA 1
ATOM 664 C C . TRP A 1 85 ? -2.628 6.609 2.882 1.00 96.00 85 TRP A C 1
ATOM 666 O O . TRP A 1 85 ? -2.284 6.077 1.834 1.00 96.00 85 TRP A O 1
ATOM 676 N N . ALA A 1 86 ? -3.704 7.395 2.995 1.00 96.06 86 ALA A N 1
ATOM 677 C CA . ALA A 1 86 ? -4.573 7.778 1.883 1.00 96.06 86 ALA A CA 1
ATOM 678 C C . ALA A 1 86 ? -4.166 9.113 1.226 1.00 96.06 86 ALA A C 1
ATOM 680 O O . ALA A 1 86 ? -4.718 9.487 0.194 1.00 96.06 86 ALA A O 1
ATOM 681 N N . ASP A 1 87 ? -3.180 9.822 1.784 1.00 95.44 87 ASP A N 1
ATOM 682 C CA . ASP A 1 87 ? -2.643 11.060 1.221 1.00 95.44 87 ASP A CA 1
ATOM 683 C C . ASP A 1 87 ? -1.495 10.765 0.239 1.00 95.44 87 ASP A C 1
ATOM 685 O O . ASP A 1 87 ? -0.454 10.205 0.600 1.00 95.44 87 ASP A O 1
ATOM 689 N N . TYR A 1 88 ? -1.685 11.139 -1.029 1.00 94.94 88 TYR A N 1
ATOM 690 C CA . TYR A 1 88 ? -0.741 10.832 -2.105 1.00 94.94 88 TYR A CA 1
ATOM 691 C C . TYR A 1 88 ? 0.639 11.478 -1.914 1.00 94.94 88 TYR A C 1
ATOM 693 O O . TYR A 1 88 ? 1.657 10.820 -2.149 1.00 94.94 88 TYR A O 1
ATOM 701 N N . ASP A 1 89 ? 0.705 12.742 -1.487 1.00 94.50 89 ASP A N 1
ATOM 702 C CA . ASP A 1 89 ? 1.980 13.449 -1.346 1.00 94.50 89 ASP A CA 1
ATOM 703 C C . ASP A 1 89 ? 2.750 12.973 -0.107 1.00 94.50 89 ASP A C 1
ATOM 705 O O . ASP A 1 89 ? 3.973 12.807 -0.172 1.00 94.50 89 ASP A O 1
ATOM 709 N N . TYR A 1 90 ? 2.049 12.653 0.986 1.00 95.06 90 TYR A N 1
ATOM 710 C CA . TYR A 1 90 ? 2.617 11.990 2.158 1.00 95.06 90 TYR A CA 1
ATOM 711 C C . TYR A 1 90 ? 3.207 10.624 1.790 1.00 95.06 90 TYR A C 1
ATOM 713 O O . TYR A 1 90 ? 4.399 10.387 2.010 1.00 95.06 90 TYR A O 1
ATOM 721 N N . VAL A 1 91 ? 2.412 9.747 1.164 1.00 95.62 91 VAL A N 1
ATOM 722 C CA . VAL A 1 91 ? 2.840 8.417 0.699 1.00 95.62 91 VAL A CA 1
ATOM 723 C C . VAL A 1 91 ? 4.056 8.524 -0.218 1.00 95.62 91 VAL A C 1
ATOM 725 O O . VAL A 1 91 ? 5.070 7.852 -0.004 1.00 95.62 91 VAL A O 1
ATOM 728 N N . ARG A 1 92 ? 4.001 9.416 -1.212 1.00 94.94 92 ARG A N 1
ATOM 729 C CA . ARG A 1 92 ? 5.100 9.662 -2.148 1.00 94.94 92 ARG A CA 1
ATOM 730 C C . ARG A 1 92 ? 6.356 10.143 -1.425 1.00 94.94 92 ARG A C 1
ATOM 732 O O . ARG A 1 92 ? 7.449 9.677 -1.758 1.00 94.94 92 ARG A O 1
ATOM 739 N N . ALA A 1 93 ? 6.239 11.034 -0.441 1.00 94.94 93 ALA A N 1
ATOM 740 C CA . ALA A 1 93 ? 7.370 11.524 0.342 1.00 94.94 93 ALA A CA 1
ATOM 741 C C . ALA A 1 93 ? 7.996 10.424 1.220 1.00 94.94 93 ALA A C 1
ATOM 743 O O . ALA A 1 93 ? 9.225 10.313 1.266 1.00 94.94 93 ALA A O 1
ATOM 744 N N . VAL A 1 94 ? 7.175 9.589 1.869 1.00 93.75 94 VAL A N 1
ATOM 745 C CA . VAL A 1 94 ? 7.614 8.441 2.684 1.00 93.75 94 VAL A CA 1
ATOM 746 C C . VAL A 1 94 ? 8.356 7.418 1.822 1.00 93.75 94 VAL A C 1
ATOM 748 O O . VAL A 1 94 ? 9.530 7.144 2.087 1.00 93.75 94 VAL A O 1
ATOM 751 N N . LEU A 1 95 ? 7.728 6.942 0.742 1.00 93.19 95 LEU A N 1
ATOM 752 C CA . LEU A 1 95 ? 8.319 5.971 -0.182 1.00 93.19 95 LEU A CA 1
ATOM 753 C C . LEU A 1 95 ? 9.603 6.505 -0.822 1.00 93.19 95 LEU A C 1
ATOM 755 O O . LEU A 1 95 ? 10.616 5.811 -0.844 1.00 93.19 95 LEU A O 1
ATOM 759 N N . THR A 1 96 ? 9.609 7.763 -1.276 1.00 93.19 96 THR A N 1
ATOM 760 C CA . THR A 1 96 ? 10.817 8.396 -1.833 1.00 93.19 96 THR A CA 1
ATOM 761 C C . THR A 1 96 ? 11.940 8.466 -0.796 1.00 93.19 96 THR A C 1
ATOM 763 O O . THR A 1 96 ? 13.104 8.254 -1.132 1.00 93.19 96 THR A O 1
ATOM 766 N N . ARG A 1 97 ? 11.629 8.756 0.475 1.00 93.44 97 ARG A N 1
ATOM 767 C CA . ARG A 1 97 ? 12.622 8.807 1.558 1.00 93.44 97 ARG A CA 1
ATOM 768 C C . ARG A 1 97 ? 13.209 7.429 1.868 1.00 93.44 97 ARG A C 1
ATOM 770 O O . ARG A 1 97 ? 14.420 7.339 2.033 1.00 93.44 97 ARG A O 1
ATOM 777 N N . GLN A 1 98 ? 12.386 6.385 1.926 1.00 91.25 98 GLN A N 1
ATOM 778 C CA . GLN A 1 98 ? 12.841 5.021 2.220 1.00 91.25 98 GLN A CA 1
ATOM 779 C C . GLN A 1 98 ? 13.585 4.387 1.037 1.00 91.25 98 GLN A C 1
ATOM 781 O O . GLN A 1 98 ? 14.610 3.746 1.239 1.00 91.25 98 GLN A O 1
ATOM 786 N N . LEU A 1 99 ? 13.137 4.619 -0.202 1.00 90.06 99 LEU A N 1
ATOM 787 C CA . LEU A 1 99 ? 13.782 4.086 -1.407 1.00 90.06 99 LEU A CA 1
ATOM 788 C C . LEU A 1 99 ? 15.072 4.822 -1.803 1.00 90.06 99 LEU A C 1
ATOM 790 O O . LEU A 1 99 ? 15.854 4.277 -2.574 1.00 90.06 99 LEU A O 1
ATOM 794 N N . LYS A 1 100 ? 15.358 6.016 -1.259 1.00 90.88 100 LYS A N 1
ATOM 795 C CA . LYS A 1 100 ? 16.629 6.740 -1.493 1.00 90.88 100 LYS A CA 1
ATOM 796 C C . LYS A 1 100 ? 17.883 5.958 -1.083 1.00 90.88 100 LYS A C 1
ATOM 798 O O . LYS A 1 100 ? 18.957 6.244 -1.604 1.00 90.88 100 LYS A O 1
ATOM 803 N N . THR A 1 101 ? 17.769 5.010 -0.153 1.00 87.69 101 THR A N 1
ATOM 804 C CA . THR A 1 101 ? 18.878 4.138 0.280 1.00 87.69 101 THR A CA 1
ATOM 805 C C . THR A 1 101 ? 19.036 2.895 -0.602 1.00 87.69 101 THR A C 1
ATOM 807 O O . THR A 1 101 ? 20.017 2.166 -0.468 1.00 87.69 101 THR A O 1
ATOM 810 N N . VAL A 1 102 ? 18.089 2.650 -1.512 1.00 90.81 102 VAL A N 1
ATOM 811 C CA . VAL A 1 102 ? 18.033 1.481 -2.391 1.00 90.81 102 VAL A CA 1
ATOM 812 C C . VAL A 1 102 ? 18.518 1.867 -3.789 1.00 90.81 102 VAL A C 1
ATOM 814 O O . VAL A 1 102 ? 18.178 2.925 -4.316 1.00 90.81 102 VAL A O 1
ATOM 817 N N . SER A 1 103 ? 19.314 1.008 -4.433 1.00 93.25 103 SER A N 1
ATOM 818 C CA . SER A 1 103 ? 19.790 1.305 -5.786 1.00 93.25 103 SER A CA 1
ATOM 819 C C . SER A 1 103 ? 18.636 1.244 -6.809 1.00 93.25 103 SER A C 1
ATOM 821 O O . SER A 1 103 ? 17.835 0.303 -6.781 1.00 93.25 103 SER A O 1
ATOM 823 N N . PRO A 1 104 ? 18.560 2.174 -7.784 1.00 93.00 104 PRO A N 1
ATOM 824 C CA . PRO A 1 104 ? 17.534 2.124 -8.831 1.00 93.00 104 PRO A CA 1
ATOM 825 C C . PRO A 1 104 ? 17.557 0.834 -9.664 1.00 93.00 104 PRO A C 1
ATOM 827 O O . PRO A 1 104 ? 16.543 0.449 -10.239 1.00 93.00 104 PRO A O 1
ATOM 830 N N . ALA A 1 105 ? 18.707 0.155 -9.740 1.00 94.38 105 ALA A N 1
ATOM 831 C CA . ALA A 1 105 ? 18.826 -1.152 -10.381 1.00 94.38 105 ALA A CA 1
ATOM 832 C C . ALA A 1 105 ? 18.117 -2.258 -9.578 1.00 94.38 105 ALA A C 1
ATOM 834 O O . ALA A 1 105 ? 17.409 -3.066 -10.172 1.00 94.38 105 ALA A O 1
ATOM 835 N N . ALA A 1 106 ? 18.240 -2.262 -8.244 1.00 93.06 106 ALA A N 1
ATOM 836 C CA . ALA A 1 106 ? 17.544 -3.224 -7.390 1.00 93.06 106 ALA A CA 1
ATOM 837 C C . ALA A 1 106 ? 16.021 -3.026 -7.426 1.00 93.06 106 ALA A C 1
ATOM 839 O O . ALA A 1 106 ? 15.291 -4.008 -7.513 1.00 93.06 106 ALA A O 1
ATOM 840 N N . ILE A 1 107 ? 15.541 -1.774 -7.434 1.00 91.94 107 ILE A N 1
ATOM 841 C CA . ILE A 1 107 ? 14.104 -1.465 -7.563 1.00 91.94 107 ILE A CA 1
ATOM 842 C C . ILE A 1 107 ? 13.561 -1.986 -8.903 1.00 91.94 107 ILE A C 1
ATOM 844 O O . ILE A 1 107 ? 12.542 -2.671 -8.928 1.00 91.94 107 ILE A O 1
ATOM 848 N N . ARG A 1 108 ? 14.265 -1.730 -10.016 1.00 92.06 108 ARG A N 1
ATOM 849 C CA . ARG A 1 108 ? 13.875 -2.257 -11.337 1.00 92.06 108 ARG A CA 1
ATOM 850 C C . ARG A 1 108 ? 13.879 -3.784 -11.385 1.00 92.06 108 ARG A C 1
ATOM 852 O O . ARG A 1 108 ? 12.970 -4.357 -11.970 1.00 92.06 108 ARG A O 1
ATOM 859 N N . ALA A 1 109 ? 14.864 -4.436 -10.765 1.00 92.50 109 ALA A N 1
ATOM 860 C CA . ALA A 1 109 ? 14.912 -5.894 -10.681 1.00 92.50 109 ALA A CA 1
ATOM 861 C C . ALA A 1 109 ? 13.718 -6.465 -9.892 1.00 92.50 109 ALA A C 1
ATOM 863 O O . ALA A 1 109 ? 13.112 -7.429 -10.346 1.00 92.50 109 ALA A O 1
ATOM 864 N N . ALA A 1 110 ? 13.339 -5.831 -8.775 1.00 92.19 110 ALA A N 1
ATOM 865 C CA . ALA A 1 110 ? 12.159 -6.206 -7.992 1.00 92.19 110 ALA A CA 1
ATOM 866 C C . ALA A 1 110 ? 10.863 -6.091 -8.814 1.00 92.19 110 ALA A C 1
ATOM 868 O O . ALA A 1 110 ? 10.030 -6.990 -8.795 1.00 92.19 110 ALA A O 1
ATOM 869 N N . MET A 1 111 ? 10.707 -4.997 -9.567 1.00 91.31 111 MET A N 1
ATOM 870 C CA . MET A 1 111 ? 9.542 -4.779 -10.433 1.00 91.31 111 MET A CA 1
ATOM 871 C C . MET A 1 111 ? 9.487 -5.786 -11.592 1.00 91.31 111 MET A C 1
ATOM 873 O O . MET A 1 111 ? 8.420 -6.310 -11.887 1.00 91.31 111 MET A O 1
ATOM 877 N N . ALA A 1 112 ? 10.630 -6.109 -12.202 1.0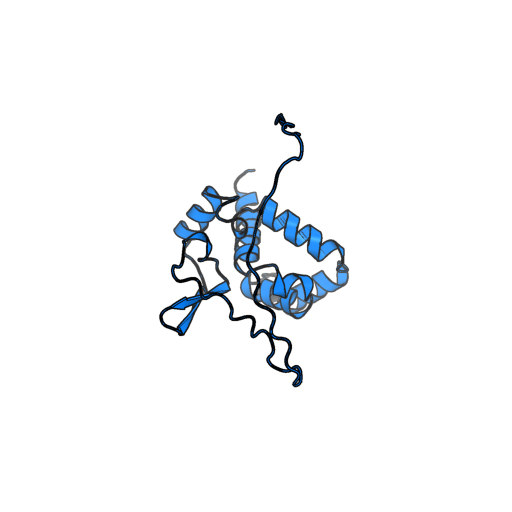0 91.12 112 ALA A N 1
ATOM 878 C CA . ALA A 1 112 ? 10.723 -7.043 -13.325 1.00 91.12 112 ALA A CA 1
ATOM 879 C C . ALA A 1 112 ? 10.461 -8.525 -12.959 1.00 91.12 112 ALA A C 1
ATOM 881 O O . ALA A 1 112 ? 10.291 -9.330 -13.877 1.00 91.12 112 ALA A O 1
ATOM 882 N N . ASP A 1 113 ? 10.445 -8.877 -11.661 1.00 88.62 113 ASP A N 1
ATOM 883 C CA . ASP A 1 113 ? 10.047 -10.197 -11.115 1.00 88.62 113 ASP A CA 1
ATOM 884 C C . ASP A 1 113 ? 8.513 -10.375 -11.115 1.00 88.62 113 ASP A C 1
ATOM 886 O O . ASP A 1 113 ? 8.009 -11.492 -11.204 1.00 88.62 113 ASP A O 1
ATOM 890 N N . VAL A 1 114 ? 7.761 -9.266 -11.042 1.00 92.31 114 VAL A N 1
ATOM 891 C CA . VAL A 1 114 ? 6.284 -9.232 -10.945 1.00 92.31 114 VAL A CA 1
ATOM 892 C C . VAL A 1 114 ? 5.590 -8.549 -12.130 1.00 92.31 114 VAL A C 1
ATOM 894 O O . VAL A 1 114 ? 4.372 -8.372 -12.126 1.00 92.31 114 VAL A O 1
ATOM 897 N N . GLU A 1 115 ? 6.356 -8.165 -13.147 1.00 90.44 115 GLU A N 1
ATOM 898 C CA . GLU A 1 115 ? 5.870 -7.574 -14.391 1.00 90.44 115 GLU A CA 1
ATOM 899 C C . GLU A 1 115 ? 5.291 -8.642 -15.324 1.00 90.44 115 GLU A C 1
ATOM 901 O O . GLU A 1 115 ? 6.009 -9.521 -15.816 1.00 90.44 115 GLU A O 1
ATOM 906 N N . ASP A 1 116 ? 3.999 -8.530 -15.649 1.00 83.25 116 ASP A N 1
ATOM 907 C CA . ASP A 1 116 ? 3.408 -9.353 -16.697 1.00 83.25 116 ASP A CA 1
ATOM 908 C C . ASP A 1 116 ? 3.801 -8.824 -18.084 1.00 83.25 116 ASP A C 1
ATOM 910 O O . ASP A 1 116 ? 3.125 -8.004 -18.717 1.00 83.25 116 ASP A O 1
ATOM 914 N N . ARG A 1 117 ? 4.912 -9.368 -18.584 1.00 77.81 117 ARG A N 1
ATOM 915 C CA . ARG A 1 117 ? 5.441 -9.105 -19.929 1.00 77.81 117 ARG A CA 1
ATOM 916 C C . ARG A 1 117 ? 4.513 -9.560 -21.060 1.00 77.81 117 ARG A C 1
ATOM 918 O O . ARG A 1 117 ? 4.720 -9.135 -22.193 1.00 77.81 117 ARG A O 1
ATOM 925 N N . LYS A 1 118 ? 3.515 -10.416 -20.797 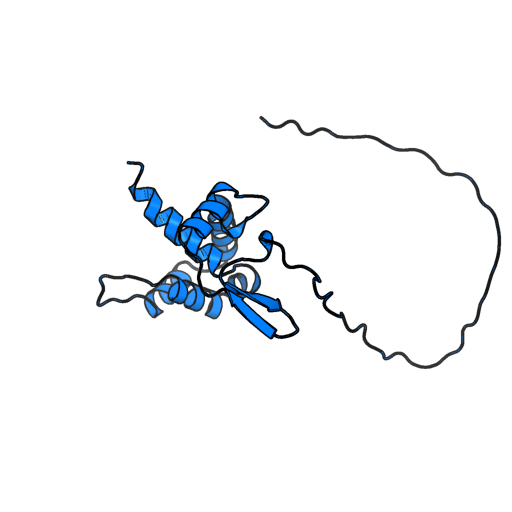1.00 77.12 118 LYS A N 1
ATOM 926 C CA . LYS A 1 118 ? 2.492 -10.793 -21.790 1.00 77.12 118 LYS A CA 1
ATOM 927 C C . LYS A 1 118 ? 1.364 -9.763 -21.841 1.00 77.12 118 LYS A C 1
ATOM 929 O O . LYS A 1 118 ? 0.840 -9.508 -22.920 1.00 77.12 118 LYS A O 1
ATOM 934 N N . SER A 1 119 ? 1.054 -9.129 -20.711 1.00 72.56 119 SER A N 1
ATOM 935 C CA . SER A 1 119 ? 0.019 -8.092 -20.575 1.00 72.56 119 SER A CA 1
ATOM 936 C C . SER A 1 119 ? 0.576 -6.664 -20.682 1.00 72.56 119 SER A C 1
ATOM 938 O O . SER A 1 119 ? 0.096 -5.747 -20.021 1.00 72.56 119 SER A O 1
ATOM 940 N N . GLY A 1 120 ? 1.607 -6.460 -21.511 1.00 76.31 120 GLY A N 1
ATOM 941 C CA . GLY A 1 120 ? 2.128 -5.126 -21.838 1.00 76.31 120 GLY A CA 1
ATOM 942 C C . GLY A 1 120 ? 2.916 -4.421 -20.727 1.00 76.31 120 GLY A C 1
ATOM 943 O O . GLY A 1 120 ? 3.032 -3.200 -20.771 1.00 76.31 120 GLY A O 1
ATOM 944 N N . GLY A 1 121 ? 3.453 -5.158 -19.747 1.00 83.44 121 GLY A N 1
ATOM 945 C CA . GLY A 1 121 ? 4.235 -4.582 -18.644 1.00 83.44 121 GLY A CA 1
ATOM 946 C C . GLY A 1 121 ? 3.395 -4.158 -17.434 1.00 83.44 121 GLY A C 1
ATOM 947 O O . GLY A 1 121 ? 3.835 -3.352 -16.615 1.00 83.44 121 GLY A O 1
ATOM 948 N N . TYR A 1 122 ? 2.169 -4.676 -17.309 1.00 86.81 122 TYR A N 1
ATOM 949 C CA . TYR A 1 122 ? 1.329 -4.423 -16.141 1.00 86.81 122 TYR A CA 1
ATOM 950 C C . TYR A 1 122 ? 1.905 -5.087 -14.878 1.00 86.81 122 TYR A C 1
ATOM 952 O O . TYR A 1 122 ? 2.326 -6.245 -14.907 1.00 86.81 122 TYR A O 1
ATOM 960 N N . ILE A 1 123 ? 1.870 -4.366 -13.753 1.00 90.50 123 ILE A N 1
ATOM 961 C CA . ILE A 1 123 ? 2.226 -4.883 -12.427 1.00 90.50 123 ILE A CA 1
ATOM 962 C C . ILE A 1 123 ? 1.011 -4.713 -11.498 1.00 90.50 123 ILE A C 1
ATOM 964 O O . ILE A 1 123 ? 0.634 -3.576 -11.203 1.00 90.50 123 ILE A O 1
ATOM 968 N N . PRO A 1 124 ? 0.407 -5.803 -10.986 1.00 91.44 124 PRO A N 1
ATOM 969 C CA . PRO A 1 124 ? -0.650 -5.719 -9.980 1.00 91.44 124 PRO A CA 1
ATOM 970 C C . PRO A 1 124 ? -0.152 -5.062 -8.684 1.00 91.44 124 PRO A C 1
ATOM 972 O O . PRO A 1 124 ? 0.918 -5.407 -8.184 1.00 91.44 124 PRO A O 1
ATOM 975 N N . VAL A 1 125 ? -0.948 -4.177 -8.075 1.00 93.12 125 VAL A N 1
ATOM 976 C CA . VAL A 1 125 ? -0.546 -3.406 -6.875 1.00 93.12 125 VAL A CA 1
ATOM 977 C C . VAL A 1 125 ? -0.113 -4.307 -5.709 1.00 93.12 125 VAL A C 1
ATOM 979 O O . VAL A 1 125 ? 0.934 -4.071 -5.107 1.00 93.12 125 VAL A O 1
ATOM 982 N N . LYS A 1 126 ? -0.860 -5.388 -5.430 1.00 93.12 126 LYS A N 1
ATOM 983 C CA . LYS A 1 126 ? -0.493 -6.374 -4.394 1.00 93.12 126 LYS A CA 1
ATOM 984 C C . LYS A 1 126 ? 0.834 -7.083 -4.722 1.00 93.12 126 LYS A C 1
ATOM 986 O O . LYS A 1 126 ? 1.650 -7.301 -3.832 1.00 93.12 126 LYS A O 1
ATOM 991 N N . ALA A 1 127 ? 1.100 -7.379 -5.998 1.00 93.56 127 ALA A N 1
ATOM 992 C CA . ALA A 1 127 ? 2.358 -7.996 -6.427 1.00 93.56 127 ALA A CA 1
ATOM 993 C C . ALA A 1 127 ? 3.550 -7.030 -6.286 1.00 93.56 127 ALA A C 1
ATOM 995 O O . ALA A 1 127 ? 4.595 -7.427 -5.772 1.00 93.56 127 ALA A O 1
ATOM 996 N N . LEU A 1 128 ? 3.373 -5.750 -6.643 1.00 93.19 128 LEU A N 1
ATOM 997 C CA . LEU A 1 128 ? 4.365 -4.693 -6.414 1.00 93.19 128 LEU A CA 1
ATOM 998 C C . LEU A 1 128 ? 4.703 -4.546 -4.923 1.00 93.19 128 LEU A C 1
ATOM 1000 O O . LEU A 1 128 ? 5.878 -4.521 -4.556 1.00 93.19 128 LEU A O 1
ATOM 1004 N N . TYR A 1 129 ? 3.676 -4.493 -4.067 1.00 94.62 129 TYR A N 1
ATOM 1005 C CA . TYR A 1 129 ? 3.828 -4.439 -2.613 1.00 94.62 129 TYR A CA 1
ATOM 1006 C C . TYR A 1 129 ? 4.662 -5.616 -2.091 1.00 94.62 129 TYR A C 1
ATOM 1008 O O . TYR A 1 129 ? 5.662 -5.405 -1.401 1.00 94.62 129 TYR A O 1
ATOM 1016 N N . HIS A 1 130 ? 4.309 -6.851 -2.459 1.00 93.25 130 HIS A N 1
ATOM 1017 C CA . HIS A 1 130 ? 5.036 -8.041 -2.014 1.00 93.25 130 HIS A CA 1
ATOM 1018 C C . HIS A 1 130 ? 6.470 -8.109 -2.555 1.00 93.25 130 HIS A C 1
ATOM 1020 O O . HIS A 1 130 ? 7.372 -8.467 -1.801 1.00 93.25 130 HIS A O 1
ATOM 1026 N N . ALA A 1 131 ? 6.720 -7.733 -3.814 1.00 93.19 131 ALA A N 1
ATOM 1027 C CA . ALA A 1 131 ? 8.074 -7.705 -4.374 1.00 93.19 131 ALA A CA 1
ATOM 1028 C C . ALA A 1 131 ? 8.986 -6.735 -3.605 1.00 93.19 131 ALA A C 1
ATOM 1030 O O . ALA A 1 131 ? 10.084 -7.100 -3.175 1.00 93.19 131 ALA A O 1
ATOM 1031 N N . LEU A 1 132 ? 8.506 -5.509 -3.383 1.00 92.88 132 LEU A N 1
ATOM 1032 C CA . LEU A 1 132 ? 9.284 -4.459 -2.732 1.00 92.88 132 LEU A CA 1
ATOM 1033 C C . LEU A 1 132 ? 9.463 -4.709 -1.228 1.00 92.88 132 LEU A C 1
ATOM 1035 O O . LEU A 1 132 ? 10.564 -4.515 -0.721 1.00 92.88 132 LEU A O 1
ATOM 1039 N N . THR A 1 133 ? 8.443 -5.194 -0.515 1.00 92.62 133 THR A N 1
ATOM 1040 C CA . THR A 1 133 ? 8.566 -5.519 0.921 1.00 92.62 133 THR A CA 1
ATOM 1041 C C . THR A 1 133 ? 9.388 -6.784 1.183 1.00 92.62 133 THR A C 1
ATOM 1043 O O . THR A 1 133 ? 10.154 -6.806 2.146 1.00 92.62 133 THR A O 1
ATOM 1046 N N . ARG A 1 134 ? 9.329 -7.804 0.307 1.00 90.88 134 ARG A N 1
ATOM 1047 C CA . ARG A 1 134 ? 10.197 -9.001 0.384 1.00 90.88 134 ARG A CA 1
ATOM 1048 C C . ARG A 1 134 ? 11.675 -8.639 0.245 1.00 90.88 134 ARG A C 1
ATOM 1050 O O . ARG A 1 134 ? 12.513 -9.239 0.913 1.00 90.88 134 ARG A O 1
ATOM 1057 N N . GLN A 1 135 ? 12.000 -7.696 -0.642 1.00 88.44 135 GLN A N 1
ATOM 1058 C CA . GLN A 1 135 ? 13.386 -7.348 -0.962 1.00 88.44 135 GLN A CA 1
ATOM 1059 C C . GLN A 1 135 ? 13.943 -6.197 -0.108 1.00 88.44 135 GLN A C 1
ATOM 1061 O O . GLN A 1 135 ? 15.142 -6.170 0.176 1.00 88.44 135 GLN A O 1
ATOM 1066 N N . PHE A 1 136 ? 13.097 -5.262 0.332 1.00 90.19 136 PHE A N 1
ATOM 1067 C CA . PHE A 1 136 ? 13.503 -4.063 1.065 1.00 90.19 136 PHE A CA 1
ATOM 1068 C C . PHE A 1 136 ? 12.810 -4.006 2.430 1.00 90.19 136 PHE 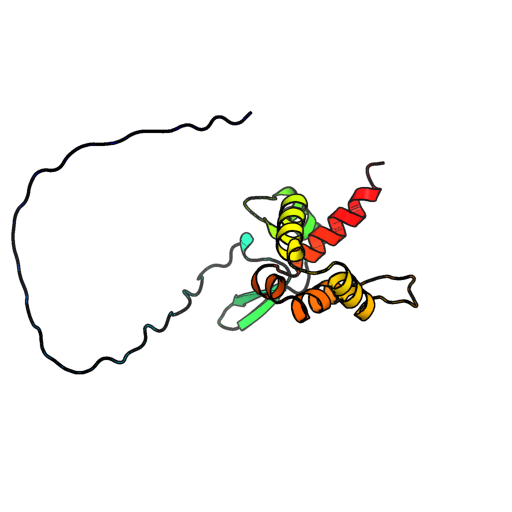A C 1
ATOM 1070 O O . PHE A 1 136 ? 11.730 -3.438 2.583 1.00 90.19 136 PHE A O 1
ATOM 1077 N N . LYS A 1 137 ? 13.486 -4.539 3.458 1.00 87.31 137 LYS A N 1
ATOM 1078 C CA . LYS A 1 137 ? 12.983 -4.592 4.845 1.00 87.31 137 LYS A CA 1
ATOM 1079 C C . LYS A 1 137 ? 12.553 -3.226 5.414 1.00 87.31 137 LYS A C 1
ATOM 1081 O O . LYS A 1 137 ? 11.682 -3.172 6.272 1.00 87.31 137 LYS A O 1
ATOM 1086 N N . VAL A 1 138 ? 13.121 -2.127 4.906 1.00 83.94 138 VAL A N 1
ATOM 1087 C CA . VAL A 1 138 ? 12.732 -0.744 5.254 1.00 83.94 138 VAL A CA 1
ATOM 1088 C C . VAL A 1 138 ? 11.282 -0.400 4.873 1.00 83.94 138 VAL A C 1
ATOM 1090 O O . VAL A 1 138 ? 10.709 0.523 5.433 1.00 83.94 138 VAL A O 1
ATOM 1093 N N . LEU A 1 139 ? 10.682 -1.133 3.929 1.00 86.12 139 LEU A N 1
ATOM 1094 C CA . LEU A 1 139 ? 9.278 -0.977 3.545 1.00 86.12 139 LEU A CA 1
ATOM 1095 C C . LEU A 1 139 ? 8.362 -1.930 4.322 1.00 86.12 139 LEU A C 1
ATOM 1097 O O . LEU A 1 139 ? 7.227 -1.573 4.608 1.00 86.12 139 LEU A O 1
ATOM 1101 N N . SER A 1 140 ? 8.842 -3.129 4.680 1.00 79.75 140 SER A N 1
ATOM 1102 C CA . SER A 1 140 ? 7.997 -4.196 5.243 1.00 79.75 140 SER A CA 1
ATOM 1103 C C . SER A 1 140 ? 7.442 -3.926 6.644 1.00 79.75 140 SER A C 1
ATOM 1105 O O . SER A 1 140 ? 6.506 -4.603 7.048 1.00 79.75 140 SER A O 1
ATOM 1107 N N . THR A 1 141 ? 8.043 -3.008 7.407 1.00 80.25 141 THR A N 1
ATOM 1108 C CA . THR A 1 141 ? 7.602 -2.662 8.773 1.00 80.25 141 THR A CA 1
ATOM 1109 C C . THR A 1 141 ? 6.820 -1.357 8.849 1.00 80.25 141 THR A C 1
ATOM 1111 O O . THR A 1 141 ? 6.070 -1.158 9.797 1.00 80.25 141 THR A O 1
ATOM 1114 N N . ASP A 1 142 ? 7.009 -0.475 7.867 1.00 85.06 142 ASP A N 1
ATOM 1115 C CA . ASP A 1 142 ? 6.672 0.945 7.991 1.00 85.06 142 ASP A CA 1
ATOM 1116 C C . ASP A 1 142 ? 5.637 1.405 6.954 1.00 85.06 142 ASP A C 1
ATOM 1118 O O . ASP A 1 142 ? 5.180 2.541 7.036 1.00 85.06 142 ASP A O 1
ATOM 1122 N N . VAL A 1 143 ? 5.318 0.585 5.943 1.00 92.56 143 VAL A N 1
ATOM 1123 C CA . VAL A 1 143 ? 4.451 0.973 4.820 1.00 92.56 143 VAL A CA 1
ATOM 1124 C C . VAL A 1 143 ? 3.391 -0.104 4.562 1.00 92.56 143 VAL A C 1
ATOM 1126 O O . VAL A 1 143 ? 3.744 -1.184 4.085 1.00 92.56 143 VAL A O 1
ATOM 1129 N N . PRO A 1 144 ? 2.096 0.170 4.808 1.00 94.56 144 PRO A N 1
ATOM 1130 C CA . PRO A 1 144 ? 1.025 -0.787 4.552 1.00 94.56 144 PRO A CA 1
ATOM 1131 C C . PRO A 1 144 ? 0.701 -0.898 3.056 1.00 94.56 144 PRO A C 1
ATOM 1133 O O . PRO A 1 144 ? 1.006 -0.006 2.257 1.00 94.56 144 PRO A O 1
ATOM 1136 N N . LEU A 1 145 ? -0.008 -1.966 2.675 1.00 95.75 145 LEU A N 1
ATOM 1137 C CA . LEU A 1 145 ? -0.513 -2.168 1.310 1.00 95.75 145 LEU A CA 1
ATOM 1138 C C . LEU A 1 145 ? -1.347 -0.970 0.817 1.00 95.75 145 LEU A C 1
ATOM 1140 O O . LEU A 1 145 ? -1.241 -0.589 -0.350 1.00 95.75 145 LEU A O 1
ATOM 1144 N N . HIS A 1 146 ? -2.125 -0.338 1.700 1.00 96.81 146 HIS A N 1
ATOM 1145 C CA . HIS A 1 146 ? -2.918 0.851 1.382 1.00 96.81 146 HIS A CA 1
ATOM 1146 C C . HIS A 1 146 ? -2.087 1.982 0.757 1.00 96.81 146 HIS A C 1
ATOM 1148 O O . HIS A 1 146 ? -2.525 2.579 -0.218 1.00 96.81 146 HIS A O 1
ATOM 1154 N N . ALA A 1 147 ? -0.848 2.208 1.210 1.00 96.12 147 ALA A N 1
ATOM 1155 C CA . ALA A 1 147 ? 0.025 3.224 0.622 1.00 96.12 147 ALA A CA 1
ATOM 1156 C C . ALA A 1 147 ? 0.332 2.940 -0.864 1.00 96.12 147 ALA A C 1
ATOM 1158 O O . ALA A 1 147 ? 0.411 3.853 -1.684 1.00 96.12 147 ALA A O 1
ATOM 1159 N N . PHE A 1 148 ? 0.459 1.667 -1.249 1.00 95.81 148 PHE A N 1
ATOM 1160 C CA . PHE A 1 148 ? 0.653 1.276 -2.648 1.00 95.81 148 PHE A CA 1
ATOM 1161 C C . PHE A 1 148 ? -0.631 1.417 -3.475 1.00 95.81 148 PHE A C 1
ATOM 1163 O O . PHE A 1 148 ? -0.554 1.756 -4.657 1.00 95.81 148 PHE A O 1
ATOM 1170 N N . ILE A 1 149 ? -1.802 1.223 -2.859 1.00 96.06 149 ILE A N 1
ATOM 1171 C CA . ILE A 1 149 ? -3.110 1.495 -3.475 1.00 96.06 149 ILE A CA 1
ATOM 1172 C C . ILE A 1 149 ? -3.258 2.998 -3.746 1.00 96.06 149 ILE A C 1
ATOM 1174 O O . ILE A 1 149 ? -3.531 3.382 -4.882 1.00 96.06 149 ILE A O 1
ATOM 1178 N N . THR A 1 150 ? -2.982 3.850 -2.759 1.00 96.19 150 THR A N 1
ATOM 1179 C CA . THR A 1 150 ? -2.995 5.317 -2.885 1.00 96.19 150 THR A CA 1
ATOM 1180 C C . THR A 1 150 ? -2.004 5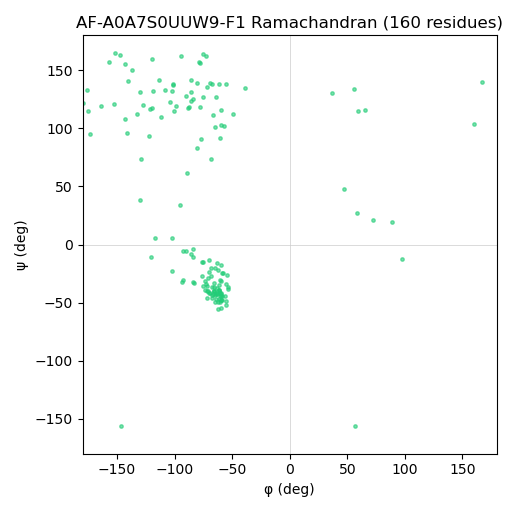.817 -3.933 1.00 96.19 150 THR A C 1
ATOM 1182 O O . THR A 1 150 ? -2.356 6.653 -4.766 1.00 96.19 150 THR A O 1
ATOM 1185 N N . LEU A 1 151 ? -0.785 5.264 -3.973 1.00 94.94 151 LEU A N 1
ATOM 1186 C CA . LEU A 1 151 ? 0.190 5.584 -5.019 1.00 94.94 151 LEU A CA 1
ATOM 1187 C C . LEU A 1 151 ? -0.348 5.231 -6.416 1.00 94.94 151 LEU A C 1
ATOM 1189 O O . LEU A 1 151 ? -0.275 6.055 -7.326 1.00 94.94 151 LEU A O 1
ATOM 1193 N N . ALA A 1 152 ? -0.902 4.027 -6.593 1.00 93.69 152 ALA A N 1
ATOM 1194 C CA . ALA A 1 152 ? -1.447 3.581 -7.874 1.00 93.69 152 ALA A CA 1
ATOM 1195 C C . ALA A 1 152 ? -2.647 4.434 -8.322 1.00 93.69 152 ALA A C 1
ATOM 1197 O O . ALA A 1 152 ? -2.712 4.846 -9.483 1.00 93.69 152 ALA A O 1
ATOM 1198 N N . ARG A 1 153 ? -3.558 4.757 -7.395 1.00 93.00 153 ARG A N 1
ATOM 1199 C CA . ARG A 1 153 ? -4.718 5.623 -7.645 1.00 93.00 153 ARG A CA 1
ATOM 1200 C C . ARG A 1 153 ? -4.282 7.029 -8.039 1.00 93.00 153 ARG A C 1
ATOM 1202 O O . ARG A 1 153 ? -4.691 7.489 -9.102 1.00 93.00 153 ARG A O 1
ATOM 1209 N N . GLY A 1 154 ? -3.370 7.655 -7.294 1.00 91.62 154 GLY A N 1
ATOM 1210 C CA . GLY A 1 154 ? -2.828 8.977 -7.629 1.00 91.62 154 GLY A CA 1
ATOM 1211 C C . GLY A 1 154 ? -2.126 9.021 -8.992 1.00 91.62 154 GLY A C 1
ATOM 1212 O O . GLY A 1 154 ? -2.369 9.933 -9.781 1.00 91.62 154 GLY A O 1
ATOM 1213 N N . LEU A 1 155 ? -1.336 7.994 -9.331 1.00 88.94 155 LEU A N 1
ATOM 1214 C CA . LEU A 1 155 ? -0.707 7.873 -10.654 1.00 88.94 155 LEU A CA 1
ATOM 1215 C C . LEU A 1 155 ? -1.730 7.679 -11.789 1.00 88.94 155 LEU A C 1
ATOM 1217 O O . LEU A 1 155 ? -1.539 8.226 -12.873 1.00 88.94 155 LEU A O 1
ATOM 1221 N N . SER A 1 156 ? -2.826 6.947 -11.556 1.00 81.56 156 SER A N 1
ATOM 1222 C CA . SER A 1 156 ? -3.918 6.822 -12.538 1.00 81.56 156 SER A CA 1
ATOM 1223 C C . SER A 1 156 ? -4.749 8.105 -12.677 1.00 81.56 156 SER A C 1
ATOM 1225 O O . SER A 1 156 ? -5.151 8.465 -13.784 1.00 81.56 156 SER A O 1
ATOM 1227 N N . GLY A 1 157 ? -4.960 8.833 -11.575 1.00 68.06 157 GLY A N 1
ATOM 1228 C CA . GLY A 1 157 ? -5.699 10.095 -11.536 1.00 68.06 157 GLY A CA 1
ATOM 1229 C C . GLY A 1 157 ? -4.970 11.238 -12.242 1.00 68.06 157 GLY A C 1
ATOM 1230 O O . GLY A 1 157 ? -5.621 12.117 -12.801 1.00 68.06 157 GLY A O 1
ATOM 1231 N N . LEU A 1 158 ? -3.635 11.182 -12.309 1.00 55.94 158 LEU A N 1
ATOM 1232 C CA . LEU A 1 158 ? -2.795 12.179 -12.983 1.00 55.94 158 LEU A CA 1
ATOM 1233 C C . LEU A 1 158 ? -3.092 12.330 -14.491 1.00 55.94 158 LEU A C 1
ATOM 1235 O O . LEU A 1 158 ? -2.747 13.346 -15.085 1.00 55.94 158 LEU A O 1
ATOM 1239 N N . TRP A 1 159 ? -3.767 11.352 -15.108 1.00 45.59 159 TRP A N 1
ATOM 1240 C CA . TRP A 1 159 ? -4.230 11.411 -16.502 1.00 45.59 159 TRP A CA 1
ATOM 1241 C C . TRP A 1 159 ? -5.572 12.142 -16.694 1.00 45.59 159 TRP A C 1
ATOM 1243 O O . TRP A 1 159 ? -6.021 12.291 -17.827 1.00 45.59 159 TRP A O 1
ATOM 1253 N N . ARG A 1 160 ? -6.239 12.583 -15.616 1.00 41.72 160 ARG A N 1
ATOM 1254 C CA . ARG A 1 160 ? -7.556 13.252 -15.663 1.00 41.72 160 ARG A CA 1
ATOM 1255 C C . ARG A 1 160 ? -7.507 14.778 -15.508 1.00 41.72 160 ARG A C 1
ATOM 1257 O O . ARG A 1 160 ? -8.563 15.400 -15.439 1.00 41.72 160 ARG A O 1
ATOM 1264 N N . SER A 1 161 ? -6.319 15.381 -15.453 1.00 42.75 161 SER A N 1
ATOM 1265 C CA . SER A 1 161 ? -6.129 16.830 -15.261 1.00 42.75 161 SER A CA 1
ATOM 1266 C C . SER A 1 161 ? -5.180 17.461 -16.293 1.00 42.75 161 SER A C 1
ATOM 1268 O O . SER A 1 161 ? -4.355 18.303 -15.931 1.00 42.75 161 SER A O 1
ATOM 1270 N N . GLY A 1 162 ? -5.256 17.006 -17.548 1.00 36.34 162 GLY A N 1
ATOM 1271 C CA . GLY A 1 162 ? -4.549 17.571 -18.707 1.00 36.34 162 GLY A CA 1
ATOM 1272 C C . GLY A 1 162 ? -5.518 18.197 -19.700 1.00 36.34 162 GLY A C 1
ATOM 1273 O O . GLY A 1 162 ? -6.609 17.609 -19.867 1.00 36.34 162 GLY A O 1
#

InterPro domains:
  IPR006602 DM10 domain [PS51336] (1-79)

Secondary structure (DSSP, 8-state):
-PPP-------------------------------------SS--GGG--TT-EEEETTEEEE-----HHHHHHHHHH-TTT-GGG-HHHHHHHHHHHHTTS-HHHHHHHHHHH-BTTTTTB--HHHHHHHHHHH-HHHHTT--HHHHHHHHHHHHHGGG--

Solvent-accessible surface area (backbone atoms only — not comparable to full-atom values): 10523 Å² total; per-residue (Å²): 139,84,85,87,84,83,89,87,89,87,84,84,90,88,90,83,88,79,91,84,87,84,89,80,89,81,92,78,84,93,84,77,79,84,74,79,71,74,80,73,72,90,69,87,54,79,72,69,73,44,35,62,38,69,50,76,56,95,92,39,79,45,71,32,83,72,78,55,73,69,58,51,51,51,35,40,74,61,14,72,85,64,29,48,50,36,21,49,69,56,34,51,50,51,52,53,62,63,47,68,82,51,56,73,66,58,54,49,53,39,49,64,76,51,37,36,71,88,67,80,58,46,59,56,61,71,49,52,48,52,37,46,29,75,75,36,65,80,39,60,80,75,56,56,52,33,32,49,50,27,47,52,50,49,64,61,51,63,74,77,78,122

Radius of gyration: 24.54 Å; Cα contacts (8 Å, |Δi|>4): 113; chains: 1; bounding box: 36×45×78 Å

Organism: NCBI:txid51329

Foldseek 3Di:
DDDDDDDDDDDDDDDDDDDDDDDDDDDDDDDDDPPPPPPQDPDDDLLQLAAQDWHADPNDTDHNPDDDPVSLVVLLVVDPPRNVLSDQVSLVVLCCVQCVVPDPVLLVVLLVVQFPPVVVRDHDLVSSLCSCCVRRVSCVPPPGSSSSVSNVVVVVCVVVPD

pLDDT: mean 76.16, std 24.82, range [27.67, 96.81]

Nearest PDB structures (foldseek):
  8glv-assembly1_PD  TM=7.640E-01  e=5.186E-03  Chlamydomonas reinhardtii
  6u42-assembly1_6W  TM=7.576E-01  e=2.030E-02  Chlamydomonas reinhardtii
  8glv-assembly1_He  TM=7.768E-01  e=2.976E-02  Chlamydomonas reinhardtii
  8g3d-assembly1_7R  TM=6.983E-01  e=2.392E-02  Tetr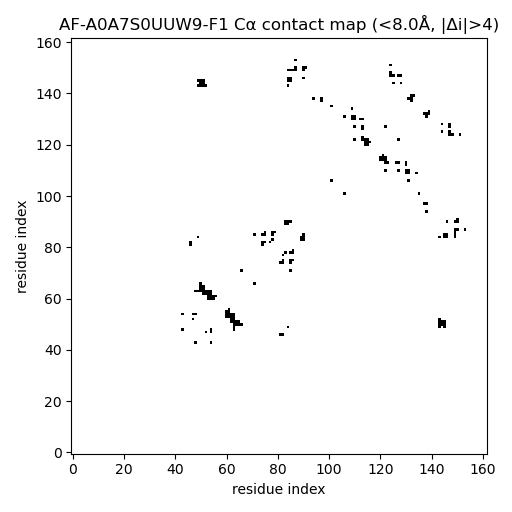ahymena thermophila
  8glv-assembly1_6W  TM=7.465E-01  e=3.319E-02  Chlamydomonas reinhardtii

Mean predicted aligned error: 13.67 Å

Sequence (162 aa):
YYYYNNNNNNNNNANKPNISSNTTQSTASPNLAESTAQVQKLYVNEEDLVVGEVILVFNRGFLLEEADDSTLSYMENAGVPKFPWADYDYVRAVLTRQLKTVSPAAIRAAMADVEDRKSGGYIPVKALYHALTRQFKVLSTDVPLHAFITLARGLSGLWRSG